Protein AF-A0A842N8Z4-F1 (afdb_monomer_lite)

Structure (mmCIF, N/CA/C/O backbone):
data_AF-A0A842N8Z4-F1
#
_entry.id   AF-A0A842N8Z4-F1
#
loop_
_atom_site.group_PDB
_atom_site.id
_atom_site.type_symbol
_atom_site.label_atom_id
_atom_site.label_alt_id
_atom_site.label_comp_id
_atom_site.label_asym_id
_atom_site.label_entity_id
_atom_site.label_seq_id
_atom_site.pdbx_PDB_ins_code
_atom_site.Cartn_x
_atom_site.Cartn_y
_atom_site.Cartn_z
_atom_site.occupancy
_atom_site.B_iso_or_equiv
_atom_site.auth_seq_id
_atom_site.auth_comp_id
_atom_site.auth_asym_id
_atom_site.auth_atom_id
_atom_site.pdbx_PDB_model_num
ATOM 1 N N . 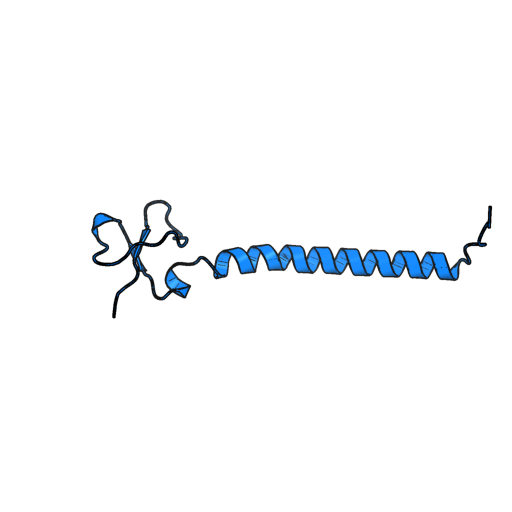MET A 1 1 ? 28.142 -18.250 -33.314 1.00 40.22 1 MET A N 1
ATOM 2 C CA . MET A 1 1 ? 27.497 -17.049 -32.731 1.00 40.22 1 MET A CA 1
ATOM 3 C C . MET A 1 1 ? 26.633 -16.395 -33.802 1.00 40.22 1 MET A C 1
ATOM 5 O O . MET A 1 1 ? 27.169 -15.773 -34.708 1.00 40.22 1 MET A O 1
ATOM 9 N N . ASN A 1 2 ? 25.313 -16.596 -33.756 1.00 46.72 2 ASN A N 1
ATOM 10 C CA . ASN A 1 2 ? 24.388 -16.035 -34.744 1.00 46.72 2 ASN A CA 1
ATOM 11 C C . ASN A 1 2 ? 24.204 -14.537 -34.479 1.00 46.72 2 ASN A C 1
ATOM 13 O O . ASN A 1 2 ? 23.425 -14.151 -33.608 1.00 46.72 2 ASN A O 1
ATOM 17 N N . LYS A 1 3 ? 24.929 -13.686 -35.210 1.00 52.22 3 LYS A N 1
ATOM 18 C CA . LYS A 1 3 ? 24.665 -12.245 -35.228 1.00 52.22 3 LYS A CA 1
ATOM 19 C C . LYS A 1 3 ? 23.363 -12.026 -35.999 1.00 52.22 3 LYS A C 1
ATOM 21 O O . LYS A 1 3 ? 23.382 -11.841 -37.210 1.00 52.22 3 LYS A O 1
ATOM 26 N N . LYS A 1 4 ? 22.219 -12.108 -35.310 1.00 61.38 4 LYS A N 1
ATOM 27 C CA . LYS A 1 4 ? 20.953 -11.609 -35.858 1.00 61.38 4 LYS A CA 1
ATOM 28 C C . LYS A 1 4 ? 21.171 -10.128 -36.151 1.00 61.38 4 LYS A C 1
ATOM 30 O O . LYS A 1 4 ? 21.399 -9.355 -35.225 1.00 61.38 4 LYS A O 1
ATOM 35 N N . ALA A 1 5 ? 21.164 -9.757 -37.428 1.00 63.50 5 ALA A N 1
ATOM 36 C CA . ALA A 1 5 ? 21.152 -8.364 -37.834 1.00 63.50 5 ALA A CA 1
ATOM 37 C C . ALA A 1 5 ? 19.887 -7.742 -37.237 1.00 63.50 5 ALA A C 1
ATOM 39 O O . ALA A 1 5 ? 18.770 -8.047 -37.662 1.00 63.50 5 ALA A O 1
ATOM 40 N N . ILE A 1 6 ? 20.060 -6.955 -36.175 1.00 65.69 6 ILE A N 1
ATOM 41 C CA . ILE A 1 6 ? 18.952 -6.258 -35.540 1.00 65.69 6 ILE A CA 1
ATOM 42 C C . ILE A 1 6 ? 18.487 -5.229 -36.562 1.00 65.69 6 ILE A C 1
ATOM 44 O O . ILE A 1 6 ? 19.148 -4.227 -36.820 1.00 65.69 6 ILE A O 1
ATOM 48 N N . THR A 1 7 ? 17.376 -5.543 -37.214 1.00 77.56 7 THR A N 1
ATOM 49 C CA . THR A 1 7 ? 16.772 -4.666 -38.208 1.00 77.56 7 THR A CA 1
ATOM 50 C C . THR A 1 7 ? 16.247 -3.437 -37.474 1.00 77.56 7 THR A C 1
ATOM 52 O O . THR A 1 7 ? 15.646 -3.575 -36.411 1.00 77.56 7 THR A O 1
ATOM 55 N N . THR A 1 8 ? 16.430 -2.234 -38.021 1.00 75.25 8 THR A N 1
ATOM 56 C CA . THR A 1 8 ? 16.024 -0.966 -37.380 1.00 75.25 8 THR A CA 1
ATOM 57 C C . THR A 1 8 ? 14.567 -0.981 -36.902 1.00 75.25 8 THR A C 1
ATOM 59 O O . THR A 1 8 ? 14.254 -0.475 -35.829 1.00 75.25 8 THR A O 1
ATOM 62 N N . LYS A 1 9 ? 13.681 -1.663 -37.643 1.00 82.00 9 LYS A N 1
ATOM 63 C CA . LYS A 1 9 ? 12.281 -1.898 -37.255 1.00 82.00 9 LYS A CA 1
ATOM 64 C C . LYS A 1 9 ? 12.153 -2.622 -35.909 1.00 82.00 9 LYS A C 1
ATOM 66 O O . LYS A 1 9 ? 11.341 -2.229 -35.086 1.00 82.00 9 LYS A O 1
ATOM 71 N N . THR A 1 10 ? 12.990 -3.626 -35.656 1.00 86.81 10 THR A N 1
ATOM 72 C CA . THR A 1 10 ? 13.017 -4.391 -34.402 1.00 86.81 10 THR A CA 1
ATOM 73 C C . THR A 1 10 ? 13.414 -3.521 -33.210 1.00 86.81 10 THR A C 1
ATOM 75 O O . THR A 1 10 ? 12.830 -3.668 -32.142 1.00 86.81 10 THR A O 1
ATOM 78 N N . ILE A 1 11 ? 14.362 -2.593 -33.389 1.00 87.62 11 ILE A N 1
ATOM 79 C CA . ILE A 1 11 ? 14.793 -1.665 -32.327 1.00 87.62 11 ILE A CA 1
ATOM 80 C C . ILE A 1 11 ? 13.644 -0.733 -31.945 1.00 87.62 11 ILE A C 1
ATOM 82 O O . ILE A 1 11 ? 13.351 -0.561 -30.764 1.00 87.62 11 ILE A O 1
ATOM 86 N N . ILE A 1 12 ? 12.961 -0.178 -32.949 1.00 90.25 12 ILE A N 1
ATOM 87 C CA . ILE A 1 12 ? 11.826 0.727 -32.745 1.00 90.25 12 ILE A CA 1
ATOM 88 C C . ILE A 1 12 ? 10.691 -0.003 -32.021 1.00 90.25 12 ILE A C 1
ATOM 90 O O . ILE A 1 12 ? 10.170 0.511 -31.035 1.00 90.25 12 ILE A O 1
ATOM 94 N N . THR A 1 13 ? 10.341 -1.221 -32.449 1.00 90.81 13 THR A N 1
ATOM 95 C CA . THR A 1 13 ? 9.304 -2.021 -31.782 1.00 90.81 13 THR A CA 1
ATOM 96 C C . THR A 1 13 ? 9.678 -2.350 -30.337 1.00 90.81 13 THR A C 1
ATOM 98 O O . THR A 1 13 ? 8.836 -2.218 -29.454 1.00 90.81 13 THR A O 1
ATOM 101 N N . LEU A 1 14 ? 10.933 -2.728 -30.075 1.00 91.25 14 LEU A N 1
ATOM 102 C CA . LEU A 1 14 ? 11.398 -3.044 -28.723 1.00 91.25 14 LEU A CA 1
ATOM 103 C C . LEU A 1 14 ? 11.308 -1.824 -27.792 1.00 91.25 14 LEU A C 1
ATOM 105 O O . LEU A 1 14 ? 10.841 -1.949 -26.661 1.00 91.25 14 LEU A O 1
ATOM 109 N N . ALA A 1 15 ? 11.705 -0.646 -28.281 1.00 92.00 15 ALA A N 1
ATOM 110 C CA . ALA A 1 15 ? 11.612 0.601 -27.528 1.00 92.00 15 ALA A CA 1
ATOM 111 C C . ALA A 1 15 ? 10.153 0.971 -27.212 1.00 92.00 15 ALA A C 1
ATOM 113 O O . ALA A 1 15 ? 9.840 1.334 -26.081 1.00 92.00 15 ALA A O 1
ATOM 114 N N . LEU A 1 16 ? 9.250 0.823 -28.184 1.00 94.12 16 LEU A N 1
ATOM 115 C CA . LEU A 1 16 ? 7.830 1.139 -28.018 1.00 94.12 16 LEU A CA 1
ATOM 116 C C . LEU A 1 16 ? 7.160 0.208 -26.995 1.00 94.12 16 LEU A C 1
ATOM 118 O O . LEU A 1 16 ? 6.439 0.675 -26.117 1.00 94.12 16 LEU A O 1
ATOM 122 N N . VAL A 1 17 ? 7.464 -1.093 -27.049 1.00 95.69 17 VAL A N 1
ATOM 123 C CA . VAL A 1 17 ? 6.986 -2.075 -26.060 1.00 95.69 17 VAL A CA 1
ATOM 124 C C . VAL A 1 17 ? 7.492 -1.736 -24.658 1.00 95.69 17 VAL A C 1
ATOM 126 O O . VAL A 1 17 ? 6.705 -1.743 -23.715 1.00 95.69 17 VAL A O 1
ATOM 129 N N . LEU A 1 18 ? 8.775 -1.389 -24.510 1.00 94.50 18 LEU A N 1
ATOM 130 C CA . LEU A 1 18 ? 9.338 -0.996 -23.215 1.00 94.50 18 LEU A CA 1
ATOM 131 C C . LEU A 1 18 ? 8.637 0.231 -22.626 1.00 94.50 18 LEU A C 1
ATOM 133 O O . LEU A 1 18 ? 8.294 0.222 -21.446 1.00 94.50 18 LEU A O 1
ATOM 137 N N . ILE A 1 19 ? 8.374 1.256 -23.440 1.00 95.38 19 ILE A N 1
ATOM 138 C CA . ILE A 1 19 ? 7.666 2.465 -22.995 1.00 95.38 19 ILE A CA 1
ATOM 139 C C . ILE A 1 19 ? 6.263 2.111 -22.490 1.00 95.38 19 ILE A C 1
ATOM 141 O O . ILE A 1 19 ? 5.877 2.554 -21.411 1.00 95.38 19 ILE A O 1
ATOM 145 N N . VAL A 1 20 ? 5.525 1.277 -23.228 1.00 95.19 20 VAL A N 1
ATOM 146 C CA . VAL A 1 20 ? 4.177 0.838 -22.834 1.00 95.19 20 VAL A CA 1
ATOM 147 C C . VAL A 1 20 ? 4.205 0.050 -21.521 1.00 95.19 20 VAL A C 1
ATOM 149 O O . VAL A 1 20 ? 3.378 0.280 -20.644 1.00 95.19 20 VAL A O 1
ATOM 152 N N . VAL A 1 21 ? 5.169 -0.854 -21.340 1.00 93.06 21 VAL A N 1
ATOM 153 C CA . VAL A 1 21 ? 5.302 -1.611 -20.084 1.00 93.06 21 VAL A CA 1
ATOM 154 C C . VAL A 1 21 ? 5.578 -0.673 -18.908 1.00 93.06 21 VAL A C 1
ATOM 156 O O . VAL A 1 21 ? 4.944 -0.804 -17.863 1.00 93.06 21 VAL A O 1
ATOM 159 N N . VAL A 1 22 ? 6.473 0.304 -19.076 1.00 92.38 22 VAL A N 1
ATOM 160 C CA . VAL A 1 22 ? 6.786 1.282 -18.025 1.00 92.38 22 VAL A CA 1
ATOM 161 C C . VAL A 1 22 ? 5.553 2.113 -17.666 1.00 92.38 22 VAL A C 1
AT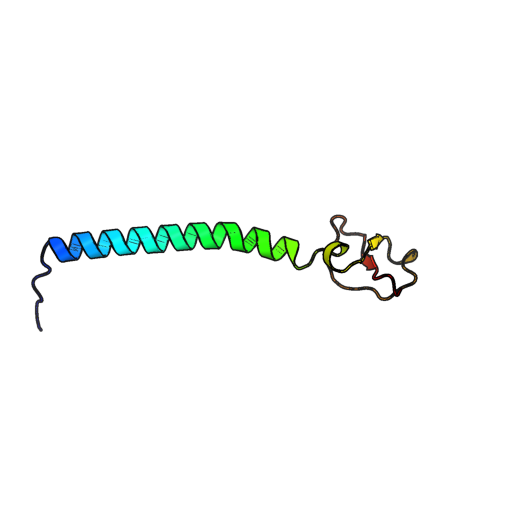OM 163 O O . VAL A 1 22 ? 5.259 2.267 -16.482 1.00 92.38 22 VAL A O 1
ATOM 166 N N . THR A 1 23 ? 4.785 2.602 -18.644 1.00 91.50 23 THR A N 1
ATOM 167 C CA . THR A 1 23 ? 3.574 3.384 -18.348 1.00 91.50 23 THR A CA 1
ATOM 168 C C . THR A 1 23 ? 2.518 2.552 -17.626 1.00 91.50 23 THR A C 1
ATOM 170 O O . THR A 1 23 ? 1.936 3.043 -16.659 1.00 91.50 23 THR A O 1
ATOM 173 N N . PHE A 1 24 ? 2.318 1.284 -18.001 1.00 89.62 24 PHE A N 1
ATOM 174 C CA . PHE A 1 24 ? 1.452 0.381 -17.239 1.00 89.62 24 PHE A CA 1
ATOM 175 C C . PHE A 1 24 ? 1.943 0.215 -15.799 1.00 89.62 24 PHE A C 1
ATOM 177 O O . PHE A 1 24 ? 1.155 0.402 -14.876 1.00 89.62 24 PHE A O 1
ATOM 184 N N . LEU A 1 25 ? 3.230 -0.050 -15.571 1.00 86.44 25 LEU A N 1
ATOM 185 C CA . LEU A 1 25 ? 3.772 -0.178 -14.212 1.00 86.44 25 LEU A CA 1
ATOM 186 C C . LEU A 1 25 ? 3.545 1.085 -13.368 1.00 86.44 25 LEU A C 1
ATOM 188 O O . LEU A 1 25 ? 3.178 0.969 -12.198 1.00 86.44 25 LEU A O 1
ATOM 192 N N . PHE A 1 26 ? 3.685 2.279 -13.949 1.00 84.50 26 PHE A N 1
ATOM 193 C CA . PHE A 1 26 ? 3.379 3.539 -13.261 1.00 84.50 26 PHE A CA 1
ATOM 194 C C . PHE A 1 26 ? 1.884 3.686 -12.935 1.00 84.50 26 PHE A C 1
ATOM 196 O O . PHE A 1 26 ? 1.536 4.079 -11.820 1.00 84.50 26 PHE A O 1
ATOM 203 N N . LEU A 1 27 ? 0.993 3.323 -13.863 1.00 82.31 27 LEU A N 1
ATOM 204 C CA . LEU A 1 27 ? -0.457 3.354 -13.633 1.00 82.31 27 LEU A CA 1
ATOM 205 C C . LEU A 1 27 ? -0.891 2.361 -12.546 1.00 82.31 27 LEU A C 1
ATOM 207 O O . LEU A 1 27 ? -1.692 2.705 -11.675 1.00 82.31 27 LEU A O 1
ATOM 211 N N . PHE A 1 28 ? -0.337 1.148 -12.564 1.00 77.44 28 PHE A N 1
ATOM 212 C CA . PHE A 1 28 ? -0.594 0.131 -11.545 1.00 77.44 28 PHE A CA 1
ATOM 213 C C . PHE A 1 28 ? -0.009 0.532 -10.182 1.00 77.44 28 PHE A C 1
ATOM 215 O O . PHE A 1 28 ? -0.682 0.365 -9.167 1.00 77.44 28 PHE A O 1
ATOM 222 N N . SER A 1 29 ? 1.179 1.143 -10.146 1.00 72.12 29 SER A N 1
ATOM 223 C CA . SER A 1 29 ? 1.797 1.611 -8.894 1.00 72.12 29 SER A CA 1
ATOM 224 C C . SER A 1 29 ? 1.003 2.747 -8.236 1.00 72.12 29 SER A C 1
ATOM 226 O O . SER A 1 29 ? 0.883 2.782 -7.014 1.00 72.12 29 SER A O 1
ATOM 228 N N . GLY A 1 30 ? 0.401 3.645 -9.026 1.00 61.47 30 GLY A N 1
ATOM 229 C CA . GLY A 1 30 ? -0.445 4.721 -8.497 1.00 61.47 30 GLY A CA 1
ATOM 230 C C . GLY A 1 30 ? -1.786 4.237 -7.930 1.00 61.47 30 GLY A C 1
ATOM 231 O O . GLY A 1 30 ? -2.294 4.811 -6.973 1.00 61.47 30 GLY A O 1
ATOM 232 N N . LYS A 1 31 ? -2.362 3.165 -8.488 1.00 57.56 31 LYS A N 1
ATOM 233 C CA . LYS A 1 31 ? -3.644 2.594 -8.032 1.00 57.56 31 LYS A CA 1
ATOM 234 C C . LYS A 1 31 ? -3.483 1.605 -6.870 1.00 57.56 31 LYS A C 1
ATOM 236 O O . LYS A 1 31 ? -4.399 1.494 -6.059 1.00 57.56 31 LYS A O 1
ATOM 241 N N . ALA A 1 32 ? -2.344 0.916 -6.766 1.00 55.44 32 ALA A N 1
ATOM 242 C CA . ALA A 1 32 ? -2.092 -0.063 -5.705 1.00 55.44 32 ALA A CA 1
ATOM 243 C C . ALA A 1 32 ? -2.072 0.563 -4.297 1.00 55.44 32 ALA A C 1
ATOM 245 O O . ALA A 1 32 ? -2.594 -0.043 -3.366 1.00 55.44 32 ALA A O 1
ATOM 246 N N . ASN A 1 33 ? -1.559 1.792 -4.147 1.00 53.62 33 ASN A N 1
ATOM 247 C CA . ASN A 1 33 ? -1.625 2.507 -2.864 1.00 53.62 33 ASN A CA 1
ATOM 248 C C . ASN A 1 33 ? -3.071 2.854 -2.468 1.00 53.62 33 ASN A C 1
ATOM 250 O O . ASN A 1 33 ? -3.471 2.602 -1.338 1.00 53.62 33 ASN A O 1
ATOM 254 N N . ILE A 1 34 ? -3.894 3.304 -3.422 1.00 55.31 34 ILE A N 1
ATOM 255 C CA . ILE A 1 34 ? -5.287 3.710 -3.158 1.00 55.31 34 ILE A CA 1
ATOM 256 C C . ILE A 1 34 ? -6.164 2.504 -2.764 1.00 55.31 34 ILE A C 1
ATOM 258 O O . ILE A 1 34 ? -7.076 2.624 -1.949 1.00 55.31 34 ILE A O 1
ATOM 262 N N . PHE A 1 35 ? -5.896 1.315 -3.316 1.00 54.03 35 PHE A N 1
ATOM 263 C CA . PHE A 1 35 ? -6.663 0.106 -2.984 1.00 54.03 35 PHE A CA 1
ATOM 264 C C . PHE A 1 35 ? -6.261 -0.521 -1.638 1.00 54.03 35 PHE A C 1
ATOM 266 O O . PHE A 1 35 ? -7.086 -1.162 -0.979 1.00 54.03 35 PHE A O 1
ATOM 273 N N . SER A 1 36 ? -5.010 -0.326 -1.206 1.00 54.72 36 SER A N 1
ATOM 274 C CA . SER A 1 36 ? -4.552 -0.793 0.107 1.00 54.72 36 SER A CA 1
ATOM 275 C C . SER A 1 36 ? -5.211 -0.016 1.248 1.00 54.72 36 SER A C 1
ATOM 277 O O . SER A 1 36 ? -5.527 -0.605 2.278 1.00 54.72 36 SER A O 1
ATOM 279 N N . GLU A 1 37 ? -5.469 1.280 1.065 1.00 54.56 37 GLU A N 1
ATOM 280 C CA . GLU A 1 37 ? -6.123 2.110 2.085 1.00 54.56 37 GLU A CA 1
ATOM 281 C C . GLU A 1 37 ? -7.625 1.796 2.216 1.00 54.56 37 GLU A C 1
ATOM 283 O O . GLU A 1 37 ? -8.163 1.782 3.321 1.00 54.56 37 GLU A O 1
ATOM 288 N N . GLY A 1 38 ? -8.303 1.455 1.113 1.00 54.78 38 GLY A N 1
ATOM 289 C CA . GLY A 1 38 ? -9.748 1.182 1.113 1.00 54.78 38 GLY A CA 1
ATOM 290 C C . GLY A 1 38 ? -10.171 -0.203 1.623 1.00 54.78 38 GLY A C 1
ATOM 291 O O . GLY A 1 38 ? -11.324 -0.384 2.001 1.00 54.78 38 GLY A O 1
ATOM 292 N N . THR A 1 39 ? -9.276 -1.196 1.647 1.00 58.06 39 THR A N 1
ATOM 293 C CA . THR A 1 39 ? -9.630 -2.574 2.060 1.00 58.06 39 THR A CA 1
ATOM 294 C C . THR A 1 39 ? -9.477 -2.834 3.558 1.00 58.06 39 THR A C 1
ATOM 296 O O . THR A 1 39 ? -10.048 -3.803 4.065 1.00 58.06 39 THR A O 1
ATOM 299 N N . MET A 1 40 ? -8.746 -1.974 4.272 1.00 67.56 40 MET A N 1
ATOM 300 C CA . MET A 1 40 ? -8.532 -2.087 5.718 1.00 67.56 40 MET A CA 1
ATOM 301 C C . MET A 1 40 ? -9.268 -1.018 6.527 1.00 67.56 40 MET A C 1
ATOM 303 O O . MET A 1 40 ? -9.053 -0.951 7.731 1.00 67.56 40 MET A O 1
ATOM 307 N N . SER A 1 41 ? -10.115 -0.184 5.923 1.00 74.56 41 SER A N 1
ATOM 308 C CA . SER A 1 41 ? -10.874 0.825 6.666 1.00 74.56 41 SER A CA 1
ATOM 309 C C . SER A 1 41 ? -11.970 0.178 7.518 1.00 74.56 41 SER A C 1
ATOM 311 O O . SER A 1 41 ? -12.737 -0.663 7.045 1.00 74.56 41 SER A O 1
ATOM 313 N N . CYS A 1 42 ? -12.038 0.575 8.792 1.00 80.25 42 CYS A N 1
ATOM 314 C CA . CYS A 1 42 ? -13.019 0.067 9.754 1.00 80.25 42 CYS A CA 1
ATOM 315 C C . CYS A 1 42 ? -14.472 0.242 9.273 1.00 80.25 42 CYS A C 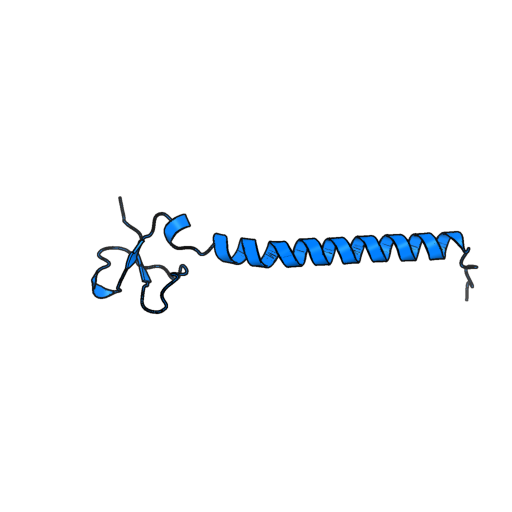1
ATOM 317 O O . CYS A 1 42 ? -15.292 -0.668 9.393 1.00 80.25 42 CYS A O 1
ATOM 319 N N . GLU A 1 43 ? -14.757 1.383 8.642 1.00 76.62 43 GLU A N 1
ATOM 320 C CA . GLU A 1 43 ? -16.080 1.734 8.113 1.00 76.62 43 GLU A CA 1
ATOM 321 C C . GLU A 1 43 ? -16.533 0.793 6.985 1.00 76.62 43 GLU A C 1
ATOM 323 O O . GLU A 1 43 ? -17.708 0.446 6.900 1.00 76.62 43 GLU A O 1
ATOM 328 N N . SER A 1 44 ? -15.600 0.286 6.169 1.00 74.88 44 SER A N 1
ATOM 329 C CA . SER A 1 44 ? -15.896 -0.686 5.101 1.00 74.88 44 SER A CA 1
ATOM 330 C C . SER A 1 44 ? -16.331 -2.056 5.633 1.00 74.88 44 SER A C 1
ATOM 332 O O . SER A 1 44 ? -16.796 -2.902 4.868 1.00 74.88 44 SER A O 1
ATOM 334 N N . LYS A 1 45 ? -16.140 -2.308 6.932 1.00 74.12 45 LYS A N 1
ATOM 335 C CA . LYS A 1 45 ? -16.501 -3.550 7.629 1.00 74.12 45 LYS A CA 1
ATOM 336 C C . LYS A 1 45 ? -17.689 -3.365 8.572 1.00 74.12 45 LYS A C 1
ATOM 338 O O . LYS A 1 45 ? -17.859 -4.178 9.475 1.00 74.12 45 LYS A O 1
ATOM 343 N N . GLU A 1 46 ? -18.468 -2.298 8.375 1.00 77.00 46 GLU A N 1
ATOM 344 C CA . GLU A 1 46 ? -19.587 -1.913 9.249 1.00 77.00 46 GLU A CA 1
ATOM 345 C C . GLU A 1 46 ? -19.146 -1.680 10.709 1.00 77.00 46 GLU A C 1
ATOM 347 O O . GLU A 1 46 ? -19.940 -1.747 11.648 1.00 77.00 46 GLU A O 1
ATOM 352 N N . GLY A 1 47 ? -17.852 -1.409 10.904 1.00 80.69 47 GLY A N 1
ATOM 353 C CA . GLY A 1 47 ? -17.268 -1.072 12.189 1.00 80.69 47 GLY A CA 1
ATOM 354 C C . GLY A 1 47 ? -17.243 0.434 12.418 1.00 80.69 47 GLY A C 1
ATOM 355 O O . GLY A 1 47 ? -17.280 1.236 11.486 1.00 80.69 47 GLY A O 1
ATOM 356 N N . VAL A 1 48 ? -17.142 0.821 13.685 1.00 85.75 48 VAL A N 1
ATOM 357 C CA . VAL A 1 48 ? -17.025 2.215 14.114 1.00 85.75 48 VAL A CA 1
ATOM 358 C C . VAL A 1 48 ? -15.708 2.395 14.862 1.00 85.75 48 VAL A C 1
ATOM 360 O O . VAL A 1 48 ? -15.379 1.626 15.765 1.00 85.75 48 VAL A O 1
ATOM 363 N N . CYS A 1 49 ? -14.949 3.425 14.489 1.00 84.56 49 CYS A N 1
ATOM 364 C CA . CYS A 1 49 ? -13.729 3.810 15.189 1.00 84.56 49 CYS A CA 1
ATOM 365 C C . CYS A 1 49 ? -14.066 4.550 16.486 1.00 84.56 49 CYS A C 1
ATOM 367 O O . CYS A 1 49 ? -14.574 5.670 16.446 1.00 84.56 49 CYS A O 1
ATOM 369 N N . MET A 1 50 ? -13.757 3.945 17.629 1.00 85.94 50 MET A N 1
ATOM 370 C CA . MET A 1 50 ? -14.027 4.504 18.960 1.00 85.94 50 MET A CA 1
ATOM 371 C C . MET A 1 50 ? -12.900 4.156 19.940 1.00 85.94 50 MET A C 1
ATOM 373 O O . MET A 1 50 ? -11.993 3.388 19.599 1.00 85.94 50 MET A O 1
ATOM 377 N N . ASN A 1 51 ? -12.903 4.733 21.146 1.00 83.69 51 ASN A N 1
ATOM 378 C CA . ASN A 1 51 ? -11.912 4.345 22.151 1.00 83.69 51 ASN A CA 1
ATOM 379 C C . ASN A 1 51 ? -12.103 2.887 22.574 1.00 83.69 51 ASN A C 1
ATOM 381 O O . ASN A 1 51 ? -13.219 2.372 22.615 1.00 83.69 51 ASN A O 1
ATOM 385 N N . ALA A 1 52 ? -11.007 2.243 22.979 1.00 75.50 52 ALA A N 1
ATOM 386 C CA . ALA A 1 52 ? -11.037 0.864 23.468 1.00 75.50 52 ALA A CA 1
ATOM 387 C C . ALA A 1 52 ? -11.987 0.665 24.662 1.00 75.50 52 ALA A C 1
ATOM 389 O O . ALA A 1 52 ? -12.562 -0.405 24.812 1.00 75.50 52 ALA A O 1
ATOM 390 N N . THR A 1 53 ? -12.182 1.699 25.482 1.00 79.69 53 THR A N 1
ATOM 391 C CA . THR A 1 53 ? -13.108 1.705 26.624 1.00 79.69 53 THR A CA 1
ATOM 392 C C . THR A 1 53 ? -14.579 1.882 26.250 1.00 79.69 53 THR A C 1
ATOM 394 O O . THR A 1 53 ? -15.432 1.623 27.090 1.00 79.69 53 THR A O 1
ATOM 397 N N . GLU A 1 54 ? -14.883 2.336 25.033 1.00 82.50 54 GLU A N 1
ATOM 398 C CA . GLU A 1 54 ? -16.252 2.614 24.566 1.00 82.50 54 GLU A CA 1
ATOM 399 C C . GLU A 1 54 ? -16.799 1.493 23.668 1.00 82.50 54 GLU A C 1
ATOM 401 O O . GLU A 1 54 ? -17.983 1.476 23.345 1.00 82.50 54 GLU A O 1
ATOM 406 N N . CYS A 1 55 ? -15.946 0.546 23.266 1.00 83.56 55 CYS A N 1
ATOM 407 C CA . CYS A 1 55 ? -16.335 -0.568 22.416 1.00 83.56 55 CYS A CA 1
ATOM 408 C C . CYS A 1 55 ? -16.933 -1.717 23.234 1.00 83.56 55 CYS A C 1
ATOM 410 O O . CYS A 1 55 ? -16.225 -2.426 23.945 1.00 83.56 55 CYS A O 1
ATOM 412 N N . GLU A 1 56 ? -18.236 -1.943 23.079 1.00 81.31 56 GLU A N 1
ATOM 413 C CA . GLU A 1 56 ? -18.965 -3.059 23.704 1.00 81.31 56 GLU A CA 1
ATOM 414 C C . GLU A 1 56 ? -18.953 -4.347 22.849 1.00 81.31 56 GLU A C 1
ATOM 416 O O . GLU A 1 56 ? -19.605 -5.333 23.188 1.00 81.31 56 GLU A O 1
ATOM 421 N N . GLY A 1 57 ? -18.229 -4.348 21.723 1.00 77.25 57 GLY A N 1
ATOM 422 C CA . GLY A 1 57 ? -18.208 -5.429 20.732 1.00 77.25 57 GLY A CA 1
ATOM 423 C C . GLY A 1 57 ? -16.813 -5.996 20.435 1.00 77.25 57 GLY A C 1
ATOM 424 O O . GLY A 1 57 ? -15.819 -5.599 21.046 1.00 77.25 57 GLY A O 1
ATOM 425 N N . PRO A 1 58 ? -16.709 -6.948 19.489 1.00 80.50 58 PRO A N 1
ATOM 426 C CA . PRO A 1 58 ? -15.432 -7.474 19.034 1.00 80.50 58 PRO A CA 1
ATOM 427 C C . PRO A 1 58 ? -14.597 -6.378 18.365 1.00 80.50 58 PRO A C 1
ATOM 429 O O . PRO A 1 58 ? -15.065 -5.631 17.501 1.00 80.50 58 PRO A O 1
ATOM 432 N N . THR A 1 59 ? -13.333 -6.315 18.766 1.00 81.25 59 THR A N 1
ATOM 433 C CA . THR A 1 59 ? -12.353 -5.368 18.243 1.00 81.25 59 THR A CA 1
ATOM 434 C C . THR A 1 59 ? -11.588 -5.995 17.079 1.00 81.25 59 THR A C 1
ATOM 436 O O . THR A 1 59 ? -11.338 -7.203 17.054 1.00 81.25 59 THR A O 1
ATOM 439 N N . SER A 1 60 ? -11.219 -5.188 16.086 1.00 75.25 60 SER A N 1
ATOM 440 C CA . SER A 1 60 ? -10.413 -5.633 14.947 1.00 75.25 60 SER A CA 1
ATOM 441 C C . SER A 1 60 ? -9.296 -4.640 14.637 1.00 75.25 60 SER A C 1
ATOM 443 O O . SER A 1 60 ? -9.391 -3.455 14.947 1.00 75.25 60 SER A O 1
ATOM 445 N N . ASN A 1 61 ? -8.243 -5.124 13.980 1.00 70.81 61 ASN A N 1
ATOM 446 C CA . ASN A 1 61 ? -7.055 -4.351 13.605 1.00 70.81 61 ASN A CA 1
ATOM 447 C C . ASN A 1 61 ? -7.242 -3.526 12.315 1.00 70.81 61 ASN A C 1
ATOM 449 O O . ASN A 1 61 ? -6.274 -3.214 11.624 1.00 70.81 61 ASN A O 1
ATOM 453 N N . PHE A 1 62 ? -8.487 -3.207 11.956 1.00 77.94 62 PHE A N 1
ATOM 454 C CA . PHE A 1 62 ? -8.774 -2.328 10.825 1.00 77.94 62 PHE A CA 1
ATOM 455 C C . PHE A 1 62 ? -8.335 -0.893 11.140 1.00 77.94 62 PHE A C 1
ATOM 457 O O . PHE A 1 62 ? -8.379 -0.450 12.288 1.00 77.94 62 PHE A O 1
ATOM 464 N N . ASN A 1 63 ? -7.897 -0.179 10.107 1.00 76.12 63 ASN A N 1
ATOM 465 C CA . ASN A 1 63 ? -7.307 1.141 10.221 1.00 76.12 63 ASN A CA 1
ATOM 466 C C . ASN A 1 63 ? -8.375 2.165 10.630 1.00 76.12 63 ASN A C 1
ATOM 468 O O . ASN A 1 63 ? -9.438 2.258 10.006 1.00 76.12 63 ASN A O 1
ATOM 472 N N . CYS A 1 64 ? -8.056 2.932 11.669 1.00 76.50 64 CYS A N 1
ATOM 473 C CA . CYS A 1 64 ? -8.787 4.116 12.093 1.00 76.50 64 CYS A CA 1
ATOM 474 C C . CYS A 1 64 ? -7.908 5.342 11.852 1.00 76.50 64 CYS A C 1
ATOM 476 O O . CYS A 1 64 ? -6.707 5.306 12.113 1.00 76.50 64 CYS A O 1
ATOM 478 N N . ASP A 1 65 ? -8.513 6.431 11.378 1.00 73.19 65 ASP A N 1
ATOM 479 C CA . ASP A 1 65 ? -7.812 7.684 11.052 1.00 73.19 65 ASP A CA 1
ATOM 480 C C . ASP A 1 65 ? -7.057 8.260 12.269 1.00 73.19 65 ASP A C 1
ATOM 482 O O . ASP A 1 65 ? -6.006 8.888 12.160 1.00 73.19 65 ASP A O 1
ATOM 486 N N . ASN A 1 66 ? -7.564 7.966 13.470 1.00 72.19 66 ASN A N 1
ATOM 487 C CA . ASN A 1 66 ? -6.950 8.339 14.733 1.00 72.19 66 ASN A CA 1
ATOM 488 C C . ASN A 1 66 ? -6.197 7.154 15.353 1.00 72.19 66 ASN A C 1
ATOM 490 O O . ASN A 1 66 ? -6.797 6.128 1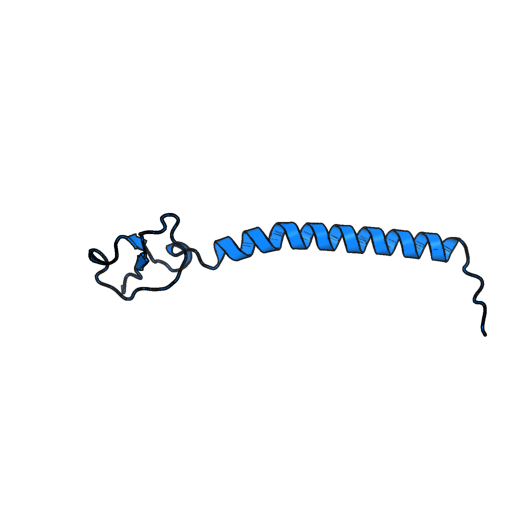5.670 1.00 72.19 66 ASN A O 1
ATOM 494 N N . SER A 1 67 ? -4.901 7.333 15.623 1.00 67.31 67 SER A N 1
ATOM 495 C CA . SER A 1 67 ? -4.003 6.301 16.169 1.00 67.31 67 SER A CA 1
ATOM 496 C C . SER A 1 67 ? -4.407 5.772 17.553 1.00 67.31 67 SER A C 1
ATOM 498 O O . SER A 1 67 ? -3.842 4.786 18.020 1.00 67.31 67 SER A O 1
ATOM 500 N N . LYS A 1 68 ? -5.338 6.446 18.242 1.00 70.50 68 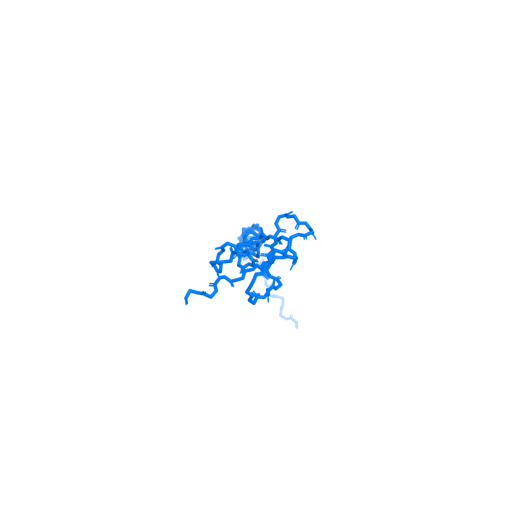LYS A N 1
ATOM 501 C CA . LYS A 1 68 ? -5.866 6.035 19.554 1.00 70.50 68 LYS A CA 1
ATOM 502 C C . LYS A 1 68 ? -7.211 5.311 19.476 1.00 70.50 68 LYS A C 1
ATOM 504 O O . LYS A 1 68 ? -7.663 4.788 20.491 1.00 70.50 68 LYS A O 1
ATOM 509 N N . HIS A 1 69 ? -7.859 5.304 18.313 1.00 80.56 69 HIS A N 1
ATOM 510 C CA . HIS A 1 69 ? -9.143 4.638 18.127 1.00 80.56 69 HIS A CA 1
ATOM 511 C C . HIS A 1 69 ? -8.931 3.225 17.591 1.00 80.56 69 HIS A C 1
ATOM 513 O O . HIS A 1 69 ? -8.071 2.987 16.746 1.00 80.56 69 HIS A O 1
ATOM 519 N N . ILE A 1 70 ? -9.736 2.295 18.091 1.00 84.38 70 ILE A N 1
ATOM 520 C CA . ILE A 1 70 ? -9.789 0.916 17.612 1.00 84.38 70 ILE A CA 1
ATOM 521 C C . ILE A 1 70 ? -11.033 0.720 16.747 1.00 84.38 70 ILE A C 1
ATOM 523 O O . ILE A 1 70 ? -12.038 1.412 16.930 1.00 84.38 70 ILE A O 1
ATOM 527 N N . CYS A 1 71 ? -10.990 -0.249 15.833 1.00 85.88 71 CYS A N 1
ATOM 528 C CA . CYS A 1 71 ? -12.175 -0.615 15.075 1.00 85.88 71 CYS A CA 1
ATOM 529 C C . CYS A 1 71 ? -13.094 -1.515 15.905 1.00 85.88 71 CYS A C 1
ATOM 531 O O . CYS A 1 71 ? -12.735 -2.658 16.205 1.00 85.88 71 CYS A O 1
ATOM 533 N N . CYS A 1 72 ? -14.273 -1.006 16.255 1.00 86.62 72 CYS A N 1
ATOM 534 C CA . CYS A 1 72 ? -15.302 -1.738 16.981 1.00 86.62 72 CYS A CA 1
ATOM 535 C C . CYS A 1 72 ? -16.371 -2.254 16.015 1.00 86.62 72 CYS A C 1
ATOM 537 O O . CYS A 1 72 ? -17.058 -1.456 15.375 1.00 86.62 72 CYS A O 1
ATOM 539 N N . ILE A 1 73 ? -16.528 -3.572 15.897 1.00 84.00 73 ILE A N 1
ATOM 540 C CA . ILE A 1 73 ? -17.544 -4.164 15.021 1.00 84.00 73 ILE A CA 1
ATOM 541 C C . ILE A 1 73 ? -18.831 -4.321 15.827 1.00 84.00 73 ILE A C 1
ATOM 543 O O . ILE A 1 73 ? -18.863 -5.033 16.833 1.00 84.00 73 ILE A O 1
ATOM 547 N N . LYS A 1 74 ? -19.906 -3.657 15.394 1.00 69.25 74 LYS A N 1
ATOM 548 C CA . LYS A 1 74 ? -21.213 -3.798 16.033 1.00 69.25 74 LYS A CA 1
ATOM 549 C C . LYS A 1 74 ? -21.805 -5.150 15.636 1.00 69.25 74 LYS A C 1
ATOM 551 O O . LYS A 1 74 ? -22.175 -5.353 14.485 1.00 69.25 74 LYS A O 1
ATOM 556 N N . LEU A 1 75 ? -21.882 -6.080 16.586 1.00 60.66 75 LEU A N 1
ATOM 557 C CA . LEU A 1 75 ? -22.701 -7.282 16.436 1.00 60.66 75 LEU A CA 1
ATOM 558 C C . LEU A 1 75 ? -24.161 -6.818 16.387 1.00 60.66 75 LEU A C 1
ATOM 560 O O . LEU A 1 75 ? -24.689 -6.346 17.394 1.00 60.66 75 LEU A O 1
ATOM 564 N N . THR A 1 76 ? -24.756 -6.848 15.197 1.00 53.03 76 THR A N 1
ATOM 565 C CA . THR A 1 76 ? -26.199 -6.638 15.014 1.00 53.03 76 THR A CA 1
ATOM 566 C C . THR A 1 76 ? -26.927 -7.944 15.288 1.00 53.03 76 THR A C 1
ATOM 568 O O . THR A 1 76 ? -26.392 -8.999 14.874 1.00 53.03 76 THR A O 1
#

Foldseek 3Di:
DDPPPCDPVNVVVVVVVVVVVVVVVVVCVVVVVVVVLVVQALVNQVWDWDAPVPA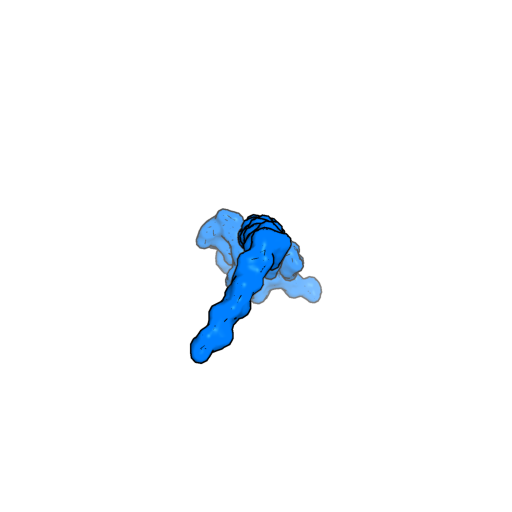PADWDPRDDPDPRTTTHHDPD

pLDDT: mean 75.77, std 13.3, range [40.22, 95.69]

Sequence (76 aa):
MNKKAITTKTIITLALVLIVVVTFLFLFSGKANIFSEGTMSCESKEGVCMNATECEGPTSNFNCDNSKHICCIKLT

Radius of gyration: 24.66 Å; chains: 1; bounding box: 54×25×65 Å

Secondary structure (DSSP, 8-state):
-------HHHHHHHHHHHHHHHHHHHHHHHHHHHHHHHHSBGGGGTEEEE-TTT--S-EE--B-SSTT-EEEE---